Protein AF-A0A9W5J4M2-F1 (afdb_monomer_lite)

Secondary structure (DSSP, 8-state):
-PPP-PPP-----SS-TT-TTSTGGGS-PPPHHHHHHHH-TT---SSEETTTTEEPPGGGSTTSTTTT-S-SPPB--HHHHHHHHHHHHHHHHHHHHTGGGS--

Sequence (104 aa):
MSALQFPCKIFETQKKMNDKNAKDMKSGDLSEIELRAKFHLVDVSTRVDPYTMTKISPFSQPQSMFHGSRGEGEKLTRWECAEILFDELRHLSILFALHARTTC

Radius of gyration: 23.66 Å; chains: 1; bounding box: 42×36×86 Å

Structure (mmCIF, N/CA/C/O backbone):
data_AF-A0A9W5J4M2-F1
#
_entry.id   AF-A0A9W5J4M2-F1
#
loop_
_atom_site.group_PDB
_atom_site.id
_atom_site.type_symbol
_atom_site.label_atom_id
_atom_site.label_alt_id
_atom_site.label_comp_id
_atom_site.label_asym_id
_atom_site.label_entity_id
_atom_site.label_seq_id
_atom_site.pdbx_PDB_ins_code
_atom_site.Cartn_x
_atom_site.Cartn_y
_atom_site.Cartn_z
_atom_site.occupancy
_atom_site.B_iso_or_equiv
_atom_site.auth_seq_id
_atom_site.auth_comp_id
_atom_site.auth_asym_id
_atom_site.auth_atom_id
_atom_site.pdbx_PDB_model_num
ATOM 1 N N . MET A 1 1 ? -13.119 22.587 56.488 1.00 46.59 1 MET A N 1
ATOM 2 C CA . MET A 1 1 ? -12.053 21.922 55.709 1.00 46.59 1 MET A CA 1
ATOM 3 C C . MET A 1 1 ? -12.542 21.795 54.278 1.00 46.59 1 MET A C 1
ATOM 5 O O . MET A 1 1 ? -13.576 21.176 54.076 1.00 46.59 1 MET A O 1
ATOM 9 N N . SER A 1 2 ? -11.886 22.458 53.324 1.00 71.50 2 SER A N 1
ATOM 10 C CA . SER A 1 2 ? -12.242 22.362 51.902 1.00 71.50 2 SER A CA 1
ATOM 11 C C . SER A 1 2 ? -11.696 21.047 51.343 1.00 71.50 2 SER A C 1
ATOM 13 O O . SER A 1 2 ? -10.505 20.776 51.499 1.00 71.50 2 SER A O 1
ATOM 15 N N . ALA A 1 3 ? -12.558 20.209 50.765 1.00 76.00 3 ALA A N 1
ATOM 16 C CA . ALA A 1 3 ? -12.144 18.964 50.129 1.00 76.00 3 ALA A CA 1
ATOM 17 C C . ALA A 1 3 ? -11.467 19.273 48.786 1.00 76.00 3 ALA A C 1
ATOM 19 O O . ALA A 1 3 ? -11.986 20.055 47.991 1.00 76.00 3 ALA A O 1
ATOM 20 N N . LEU A 1 4 ? -10.309 18.661 48.533 1.00 75.56 4 LEU A N 1
ATOM 21 C CA . LEU A 1 4 ? -9.607 18.791 47.257 1.00 75.56 4 LEU A CA 1
ATOM 22 C C . LEU A 1 4 ? -10.475 18.200 46.141 1.00 75.56 4 LEU A C 1
ATOM 24 O O . LEU A 1 4 ? -10.823 17.019 46.169 1.00 75.56 4 LEU A O 1
ATOM 28 N N . GLN A 1 5 ? -10.843 19.034 45.171 1.00 78.38 5 GLN A N 1
ATOM 29 C CA . GLN A 1 5 ? -11.672 18.632 44.044 1.00 78.38 5 GLN A CA 1
ATOM 30 C C . GLN A 1 5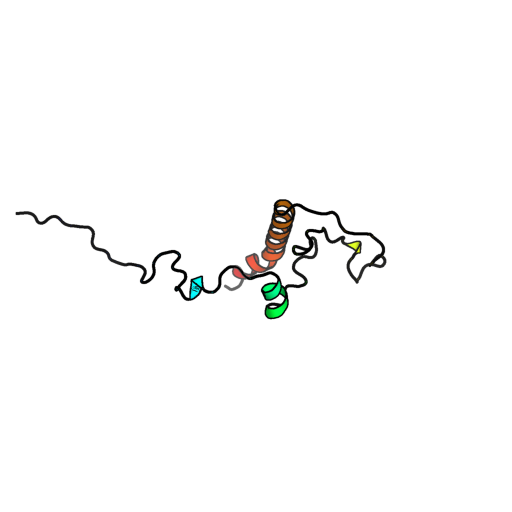 ? -10.765 18.075 42.945 1.00 78.38 5 GLN A C 1
ATOM 32 O O . GLN A 1 5 ? -10.067 18.816 42.254 1.00 78.38 5 GLN A O 1
ATOM 37 N N . PHE A 1 6 ? -10.735 16.751 42.824 1.00 79.88 6 PHE A N 1
ATOM 38 C CA . PHE A 1 6 ? -9.973 16.081 41.776 1.00 79.88 6 PHE A CA 1
ATOM 39 C C . PHE A 1 6 ? -10.751 16.082 40.451 1.00 79.88 6 PHE A C 1
ATOM 41 O O . PHE A 1 6 ? -11.987 16.063 40.468 1.00 79.88 6 PHE A O 1
ATOM 48 N N . PRO A 1 7 ? -10.056 16.074 39.299 1.00 84.81 7 PRO A N 1
ATOM 49 C CA . PRO A 1 7 ? -10.696 15.912 37.999 1.00 84.81 7 PRO A CA 1
ATOM 50 C C . PRO A 1 7 ? -11.552 14.641 37.977 1.00 84.81 7 PRO A C 1
ATOM 52 O O . PRO A 1 7 ? -11.054 13.553 38.275 1.00 84.81 7 PRO A O 1
ATOM 55 N N . CYS A 1 8 ? -12.836 14.763 37.629 1.00 82.62 8 CYS A N 1
ATOM 56 C CA . CYS A 1 8 ? -13.699 13.598 37.460 1.00 82.62 8 CYS A CA 1
ATOM 57 C C . CYS A 1 8 ? -13.522 13.035 36.043 1.00 82.62 8 CYS A C 1
ATOM 59 O O . CYS A 1 8 ? -13.481 13.771 35.053 1.00 82.62 8 CYS A O 1
ATOM 61 N N . LYS A 1 9 ? -13.373 11.715 35.938 1.00 84.38 9 LYS A N 1
ATOM 62 C CA . LYS A 1 9 ? -13.243 11.031 34.653 1.00 84.38 9 LYS A CA 1
ATOM 63 C C . LYS A 1 9 ? -14.641 10.823 34.076 1.00 84.38 9 LYS A C 1
ATOM 65 O O . LYS A 1 9 ? -15.369 9.952 34.535 1.00 84.38 9 LYS A O 1
ATOM 70 N N . ILE A 1 10 ? -15.019 11.652 33.105 1.00 89.06 10 ILE A N 1
ATOM 71 C CA . ILE A 1 10 ? -16.361 11.620 32.494 1.00 89.06 10 ILE A CA 1
ATOM 72 C C . ILE A 1 10 ? -16.489 10.446 31.515 1.00 89.06 10 ILE A C 1
ATOM 74 O O . ILE A 1 10 ? -17.533 9.806 31.432 1.00 89.06 10 ILE A O 1
ATOM 78 N N . PHE A 1 11 ? -15.416 10.148 30.784 1.00 82.06 11 PHE A N 1
ATOM 79 C CA . PHE A 1 11 ? -15.367 9.061 29.818 1.00 82.06 11 PHE A CA 1
ATOM 80 C C . PHE A 1 11 ? -13.961 8.461 29.771 1.00 82.06 11 PHE A C 1
ATOM 82 O O . PHE A 1 11 ? -12.959 9.175 29.844 1.00 82.06 11 PHE A O 1
ATOM 89 N N . GLU A 1 12 ? -13.894 7.143 29.631 1.00 82.56 12 GLU A N 1
ATOM 90 C CA . GLU A 1 12 ? -12.672 6.396 29.363 1.00 82.56 12 GLU A CA 1
ATOM 91 C C . GLU A 1 12 ? -12.970 5.345 28.298 1.00 82.56 12 GLU A C 1
ATOM 93 O O . GLU A 1 12 ? -14.014 4.690 28.322 1.00 82.56 12 GLU A O 1
ATOM 98 N N . THR A 1 13 ? -12.048 5.175 27.354 1.00 81.44 13 THR A N 1
ATOM 99 C CA . THR A 1 13 ? -12.156 4.109 26.364 1.00 81.44 13 THR A CA 1
ATOM 100 C C . THR A 1 13 ? -12.047 2.755 27.062 1.00 81.44 13 THR A C 1
ATOM 102 O O . THR A 1 13 ? -11.108 2.507 27.812 1.00 81.44 13 THR A O 1
ATOM 105 N N . GLN A 1 14 ? -12.987 1.843 26.790 1.00 83.19 14 GLN A N 1
ATOM 106 C CA . GLN A 1 14 ? -12.997 0.509 27.415 1.00 83.19 14 GLN A CA 1
ATOM 107 C C . GLN A 1 14 ? -11.723 -0.297 27.121 1.00 83.19 14 GLN A C 1
ATOM 109 O O . GLN A 1 14 ? -11.330 -1.159 27.902 1.00 83.19 14 GLN A O 1
ATOM 114 N N . LYS A 1 15 ? -11.085 -0.025 25.979 1.00 82.94 15 LYS A N 1
ATOM 115 C CA . LYS A 1 15 ? -9.811 -0.617 25.578 1.00 82.94 15 LYS A CA 1
ATOM 116 C C . LYS A 1 15 ? -8.738 0.457 25.530 1.00 82.94 15 LYS A C 1
ATOM 118 O O . LYS A 1 15 ? -9.020 1.619 25.226 1.00 82.94 15 LYS A O 1
ATOM 123 N N . LYS A 1 16 ? -7.501 0.060 25.827 1.00 84.00 16 LYS A N 1
ATOM 124 C CA . LYS A 1 16 ? -6.344 0.940 25.658 1.00 84.00 16 LYS A CA 1
ATOM 125 C C . LYS A 1 16 ? -6.161 1.260 24.177 1.00 84.00 16 LYS A C 1
ATOM 127 O O . LYS A 1 16 ? -6.400 0.411 23.318 1.00 84.00 16 LYS A O 1
ATOM 132 N N . MET A 1 17 ? -5.692 2.471 23.893 1.00 78.38 17 MET A N 1
ATOM 133 C CA . MET A 1 17 ? -5.206 2.829 22.563 1.00 78.38 17 MET A CA 1
ATOM 134 C C . MET A 1 17 ? -4.154 1.792 22.127 1.00 78.38 17 MET A C 1
ATOM 136 O O . MET A 1 17 ? -3.239 1.495 22.895 1.00 78.38 17 MET A O 1
ATOM 140 N N . ASN A 1 18 ? -4.313 1.220 20.929 1.00 76.56 18 ASN A N 1
ATOM 141 C CA . ASN A 1 18 ? -3.482 0.139 20.370 1.00 76.56 18 ASN A CA 1
ATOM 142 C C . ASN A 1 18 ? -3.583 -1.235 21.068 1.00 76.56 18 ASN A C 1
ATOM 144 O O . ASN A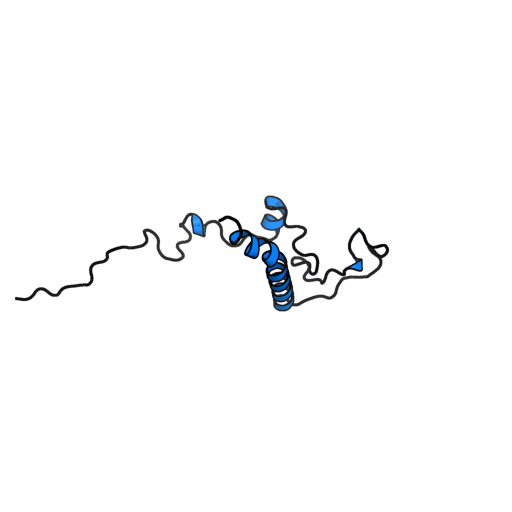 1 18 ? -2.683 -2.067 20.925 1.00 76.56 18 ASN A O 1
ATOM 148 N N . ASP A 1 19 ? -4.655 -1.518 21.813 1.00 82.38 19 ASP A N 1
ATOM 149 C CA . ASP A 1 19 ? -4.913 -2.877 22.299 1.00 82.38 19 ASP A CA 1
ATOM 150 C C . ASP A 1 19 ? -5.113 -3.844 21.117 1.00 82.38 19 ASP A C 1
ATOM 152 O O . ASP A 1 19 ? -6.125 -3.793 20.421 1.00 82.38 19 ASP A O 1
ATOM 156 N N . LYS A 1 20 ? -4.166 -4.770 20.915 1.00 75.94 20 LYS A N 1
ATOM 157 C CA . LYS A 1 20 ? -4.212 -5.796 19.854 1.00 75.94 20 LYS A CA 1
ATOM 158 C C . LYS A 1 20 ? -5.418 -6.739 19.972 1.00 75.94 20 LYS A C 1
ATOM 160 O O . LYS A 1 20 ? -5.780 -7.407 19.008 1.00 75.94 20 LYS A O 1
ATOM 165 N N . ASN A 1 21 ? -6.054 -6.801 21.144 1.00 80.75 21 ASN A N 1
ATOM 166 C CA . ASN A 1 21 ? -7.274 -7.575 21.369 1.00 80.75 21 ASN A CA 1
ATOM 167 C C . ASN A 1 21 ? -8.555 -6.785 21.043 1.00 80.75 21 ASN A C 1
ATOM 169 O O . ASN A 1 21 ? -9.667 -7.332 21.126 1.00 80.75 21 ASN A O 1
ATOM 173 N N . ALA A 1 22 ? -8.450 -5.501 20.692 1.00 83.00 22 ALA A N 1
ATOM 174 C CA . ALA A 1 22 ? -9.557 -4.726 20.149 1.00 83.00 22 ALA A CA 1
ATOM 175 C C . ALA A 1 22 ? -9.981 -5.285 18.781 1.00 83.00 22 ALA A C 1
ATOM 177 O O . ALA A 1 22 ? -9.148 -5.745 18.010 1.00 83.00 22 ALA A O 1
ATOM 178 N N . LYS A 1 23 ? -11.295 -5.371 18.521 1.00 79.69 23 LYS A N 1
ATOM 179 C CA . LYS A 1 23 ? -11.816 -6.084 17.333 1.00 79.69 23 LYS A CA 1
ATOM 180 C C . LYS A 1 23 ? -11.374 -5.397 16.036 1.00 79.69 23 LYS A C 1
ATOM 182 O O . LYS A 1 23 ? -11.032 -6.066 15.073 1.00 79.69 23 LYS A O 1
ATOM 187 N N . ASP A 1 24 ? -11.359 -4.078 16.067 1.00 76.94 24 ASP A N 1
ATOM 188 C CA . ASP A 1 24 ? -10.853 -3.150 15.064 1.00 76.94 24 ASP A CA 1
ATOM 189 C C . ASP A 1 24 ? -9.329 -3.242 14.871 1.00 76.94 24 ASP A C 1
ATOM 191 O O . ASP A 1 24 ? -8.867 -3.164 13.741 1.00 76.94 24 ASP A O 1
ATOM 195 N N . MET A 1 25 ? -8.553 -3.551 15.917 1.00 78.44 25 MET A N 1
ATOM 196 C CA . MET A 1 25 ? -7.096 -3.773 15.809 1.00 78.44 25 MET A CA 1
ATOM 197 C C . MET A 1 25 ? -6.705 -5.180 15.331 1.00 78.44 25 MET A C 1
ATOM 199 O O . MET A 1 25 ? -5.530 -5.430 15.071 1.00 78.44 25 MET A O 1
ATOM 203 N N . LYS A 1 26 ? -7.663 -6.112 15.209 1.00 72.88 26 LYS A N 1
ATOM 204 C CA . LYS A 1 26 ? -7.417 -7.464 14.666 1.00 72.88 26 LYS A CA 1
ATOM 205 C C . LYS A 1 26 ? -7.348 -7.499 13.142 1.00 72.88 26 LYS A C 1
ATOM 207 O O . LYS A 1 26 ? -6.853 -8.476 12.590 1.00 72.88 26 LYS A O 1
ATOM 212 N N . SER A 1 27 ? -7.835 -6.456 12.478 1.00 67.62 27 SER A N 1
ATOM 213 C CA . SER A 1 27 ? -7.698 -6.278 11.032 1.00 67.62 27 SER A CA 1
ATOM 214 C C . SER A 1 27 ? -6.470 -5.401 10.782 1.00 67.62 27 SER A C 1
ATOM 216 O O . SER A 1 27 ? -6.596 -4.225 10.465 1.00 67.62 27 SER A O 1
ATOM 218 N N . GLY A 1 28 ? -5.290 -5.950 11.087 1.00 69.88 28 GLY A N 1
ATOM 219 C CA . GLY A 1 28 ? -4.003 -5.264 10.945 1.00 69.88 28 GLY A CA 1
ATOM 220 C C . GLY A 1 28 ? -3.452 -5.315 9.518 1.00 69.88 28 GLY A C 1
ATOM 221 O O . GLY A 1 28 ? -4.198 -5.529 8.563 1.00 69.88 28 GLY A O 1
ATOM 222 N N . ASP A 1 29 ? -2.133 -5.145 9.396 1.00 78.4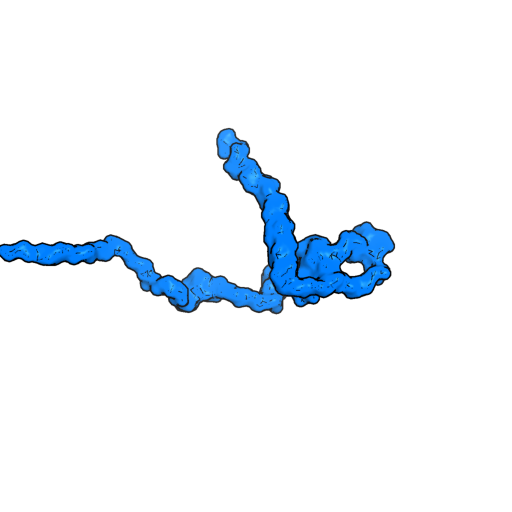4 29 ASP A N 1
ATOM 223 C CA . ASP A 1 29 ? -1.415 -5.231 8.122 1.00 78.44 29 ASP A CA 1
ATOM 224 C C . ASP A 1 29 ? -1.710 -6.560 7.416 1.00 78.44 29 ASP A C 1
ATOM 226 O O . ASP A 1 29 ? -1.488 -7.643 7.964 1.00 78.44 29 ASP A O 1
ATOM 230 N N . LEU A 1 30 ? -2.213 -6.468 6.187 1.00 86.38 30 LEU A N 1
ATOM 231 C CA . LEU A 1 30 ? -2.467 -7.621 5.335 1.00 86.38 30 LEU A CA 1
ATOM 232 C C . LEU A 1 30 ? -1.200 -7.972 4.562 1.00 86.38 30 LEU A C 1
ATOM 234 O O . LEU A 1 30 ? -0.516 -7.098 4.025 1.00 86.38 30 LEU A O 1
ATOM 238 N N . SER A 1 31 ? -0.904 -9.266 4.471 1.00 88.62 31 SER A N 1
ATOM 239 C CA . SER A 1 31 ? 0.184 -9.733 3.613 1.00 88.62 31 SER A CA 1
ATOM 240 C C . SER A 1 31 ? -0.167 -9.558 2.130 1.00 88.62 31 SER A C 1
ATOM 242 O O . SER A 1 31 ? -1.340 -9.590 1.752 1.00 88.62 31 SER A O 1
ATOM 244 N N . GLU A 1 32 ? 0.846 -9.442 1.264 1.00 89.19 32 GLU A N 1
ATOM 245 C CA . GLU A 1 32 ? 0.651 -9.429 -0.197 1.00 89.19 32 GLU A CA 1
ATOM 246 C C . GLU A 1 32 ? -0.233 -10.598 -0.660 1.00 89.19 32 GLU A C 1
ATOM 248 O O . GLU A 1 32 ? -1.145 -10.416 -1.468 1.00 89.19 32 GLU A O 1
ATOM 253 N N . ILE A 1 33 ? 0.022 -11.795 -0.126 1.00 91.50 33 ILE A N 1
ATOM 254 C CA . ILE A 1 33 ? -0.704 -13.012 -0.495 1.00 91.50 33 ILE A CA 1
ATOM 255 C C . ILE A 1 33 ? -2.190 -12.853 -0.175 1.00 91.50 33 ILE A C 1
ATOM 257 O O . ILE A 1 33 ? -3.035 -13.221 -0.984 1.00 91.50 33 ILE A O 1
ATOM 261 N N . GLU A 1 34 ? -2.527 -12.276 0.976 1.00 91.62 34 GLU A N 1
ATOM 262 C CA . GLU A 1 34 ? -3.918 -12.044 1.356 1.00 91.62 34 GLU A CA 1
ATOM 263 C C . GLU A 1 34 ? -4.583 -10.964 0.509 1.00 91.62 34 GLU A C 1
ATOM 265 O O . GLU A 1 34 ? -5.722 -11.160 0.083 1.00 91.62 34 GLU A O 1
ATOM 270 N N . LEU A 1 35 ? -3.876 -9.870 0.214 1.00 91.31 35 LEU A N 1
ATOM 271 C CA . LEU A 1 35 ? -4.371 -8.813 -0.674 1.00 91.31 35 LEU A CA 1
ATOM 272 C C . LEU A 1 35 ? -4.725 -9.378 -2.057 1.00 91.31 35 LEU A C 1
ATOM 274 O O . LEU A 1 35 ? -5.802 -9.104 -2.589 1.00 91.31 35 LEU A O 1
ATOM 278 N N . ARG A 1 36 ? -3.870 -10.242 -2.608 1.00 92.44 36 ARG A N 1
ATOM 279 C CA . ARG A 1 36 ? -4.081 -10.845 -3.930 1.00 92.44 36 ARG A CA 1
ATOM 280 C C . ARG A 1 36 ? -5.119 -11.965 -3.910 1.00 92.44 36 ARG A C 1
ATOM 282 O O . ARG A 1 36 ? -5.988 -12.006 -4.775 1.00 92.44 36 ARG A O 1
ATOM 289 N N . ALA A 1 37 ? -5.047 -12.875 -2.941 1.00 93.56 37 ALA A N 1
ATOM 290 C CA . ALA A 1 37 ? -5.890 -14.068 -2.921 1.00 93.56 37 ALA A CA 1
ATOM 291 C C . ALA A 1 37 ? -7.311 -13.796 -2.414 1.00 93.56 37 ALA A C 1
ATOM 293 O O . ALA A 1 37 ? -8.260 -14.347 -2.963 1.00 93.56 37 ALA A O 1
ATOM 294 N N . LYS A 1 38 ? -7.465 -12.974 -1.366 1.00 93.00 38 LYS A N 1
ATOM 295 C CA . LYS A 1 38 ? -8.770 -12.723 -0.727 1.00 93.00 38 LYS A CA 1
ATOM 296 C C . LYS A 1 38 ? -9.478 -11.501 -1.302 1.00 93.00 38 LYS A C 1
ATOM 298 O O . LYS A 1 38 ? -10.698 -11.517 -1.416 1.00 93.00 38 LYS A O 1
ATOM 303 N N . PHE A 1 39 ? -8.727 -10.450 -1.633 1.00 90.31 39 PHE A N 1
ATOM 304 C CA . PHE A 1 39 ? -9.290 -9.180 -2.109 1.00 90.31 39 PHE A CA 1
ATOM 305 C C . PHE A 1 39 ? -9.113 -8.962 -3.613 1.00 90.31 39 PHE A C 1
ATOM 307 O O . PHE A 1 39 ? -9.579 -7.953 -4.132 1.00 90.31 39 PHE A O 1
ATOM 314 N N . HIS A 1 40 ? -8.463 -9.899 -4.314 1.00 91.56 40 HIS A N 1
ATOM 315 C CA . HIS A 1 40 ? -8.218 -9.826 -5.757 1.00 91.56 40 HIS A CA 1
ATOM 316 C C . HIS A 1 40 ? -7.533 -8.525 -6.199 1.00 91.56 40 HIS A C 1
ATOM 318 O O . HIS A 1 40 ? -7.706 -8.077 -7.331 1.00 91.56 40 HIS A O 1
ATOM 324 N N . LEU A 1 41 ? -6.709 -7.945 -5.320 1.00 90.69 41 LEU A N 1
ATOM 325 C CA . LEU A 1 41 ? -5.913 -6.752 -5.602 1.00 90.69 41 LEU A CA 1
ATOM 326 C C . LEU A 1 41 ? -4.690 -7.140 -6.435 1.00 90.69 41 LEU A C 1
ATOM 328 O O . LEU A 1 41 ? -3.568 -7.153 -5.951 1.00 90.69 41 LEU A O 1
ATOM 332 N N . VAL A 1 42 ? -4.923 -7.556 -7.676 1.00 88.38 42 VAL A N 1
ATOM 333 C CA . VAL A 1 42 ? -3.861 -7.945 -8.617 1.00 88.38 42 VAL A CA 1
ATOM 334 C C . VAL A 1 42 ? -3.508 -6.786 -9.550 1.00 88.38 42 VAL A C 1
ATOM 336 O O . VAL A 1 42 ? -2.352 -6.654 -9.933 1.00 88.38 42 VAL A O 1
ATOM 339 N N . ASP A 1 43 ? -4.482 -5.931 -9.864 1.00 86.75 43 ASP A N 1
ATOM 340 C CA . ASP A 1 43 ? -4.325 -4.740 -10.702 1.00 86.75 43 ASP A CA 1
ATOM 341 C C . ASP A 1 43 ? -4.673 -3.493 -9.877 1.00 86.75 43 ASP A C 1
ATOM 343 O O . ASP A 1 43 ? -5.841 -3.149 -9.697 1.00 86.75 43 ASP A O 1
ATOM 347 N N . VAL A 1 44 ? -3.652 -2.891 -9.258 1.00 89.25 44 VAL A N 1
ATOM 348 C CA . VAL A 1 44 ? -3.820 -1.789 -8.291 1.00 89.25 44 VAL A CA 1
ATOM 349 C C . VAL A 1 44 ?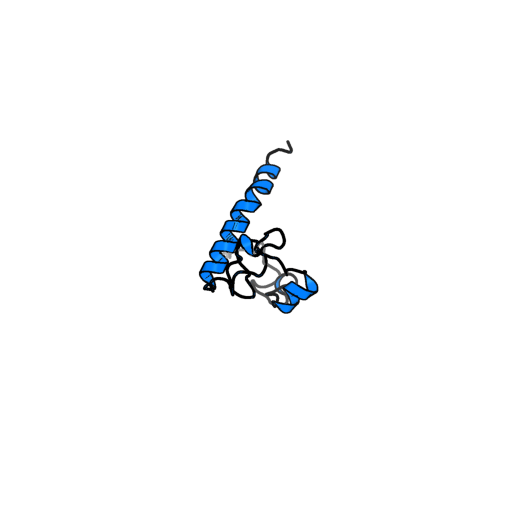 -3.708 -0.417 -8.956 1.00 89.25 44 VAL A C 1
ATOM 351 O O . VAL A 1 44 ? -4.376 0.526 -8.539 1.00 89.25 44 VAL A O 1
ATOM 354 N N . SER A 1 45 ? -2.846 -0.286 -9.961 1.00 89.75 45 SER A N 1
ATOM 355 C CA . SER A 1 45 ? -2.522 0.984 -10.609 1.00 89.75 45 SER A CA 1
ATOM 356 C C . SER A 1 45 ? -2.209 0.755 -12.076 1.00 89.75 45 SER A C 1
ATOM 358 O O . SER A 1 45 ? -1.620 -0.251 -12.458 1.00 89.75 45 SER A O 1
ATOM 360 N N . THR A 1 46 ? -2.553 1.743 -12.897 1.00 86.81 46 THR A N 1
ATOM 361 C CA . THR A 1 46 ? -2.262 1.720 -14.336 1.00 86.81 46 THR A CA 1
ATOM 362 C C . THR A 1 46 ? -0.847 2.199 -14.670 1.00 86.81 46 THR A C 1
ATOM 364 O O . THR A 1 46 ? -0.401 2.066 -15.812 1.00 86.81 46 THR A O 1
ATOM 367 N N . ARG A 1 47 ? -0.143 2.783 -13.690 1.00 88.62 47 ARG A N 1
ATOM 368 C CA . ARG A 1 47 ? 1.149 3.470 -13.859 1.00 88.62 47 ARG A CA 1
ATOM 369 C C . ARG A 1 47 ? 2.311 2.711 -13.227 1.00 88.62 47 ARG A C 1
ATOM 371 O O . ARG A 1 47 ? 3.440 2.828 -13.706 1.00 88.62 47 ARG A O 1
ATOM 378 N N . VAL A 1 48 ? 2.070 1.968 -12.151 1.00 91.56 48 VAL A N 1
ATOM 379 C CA . VAL A 1 48 ? 3.108 1.253 -11.399 1.00 91.56 48 VAL A CA 1
ATOM 380 C C . VAL A 1 48 ? 2.561 -0.041 -10.809 1.00 91.56 48 VAL A C 1
ATOM 382 O O . VAL A 1 48 ? 1.432 -0.076 -10.335 1.00 91.56 48 VAL A O 1
ATOM 385 N N . ASP A 1 49 ? 3.368 -1.097 -10.803 1.00 90.50 49 ASP A N 1
ATOM 386 C CA . ASP A 1 49 ? 3.056 -2.326 -10.078 1.00 90.50 49 ASP A CA 1
ATOM 387 C C . ASP A 1 49 ? 3.718 -2.294 -8.683 1.00 90.50 49 ASP A C 1
ATOM 389 O O . ASP A 1 49 ? 4.953 -2.305 -8.593 1.00 90.50 49 ASP A O 1
ATOM 393 N N . PRO A 1 50 ? 2.933 -2.259 -7.585 1.00 91.12 50 PRO A N 1
ATOM 394 C CA . PRO A 1 50 ? 3.459 -2.207 -6.222 1.00 91.12 50 PRO A CA 1
ATOM 395 C C . PRO A 1 50 ? 4.116 -3.512 -5.756 1.00 91.12 50 PRO A C 1
ATOM 397 O O . PRO A 1 50 ? 4.881 -3.484 -4.793 1.00 91.12 50 PRO A O 1
ATOM 400 N N . TYR A 1 51 ? 3.827 -4.648 -6.399 1.00 90.69 51 TYR A N 1
ATOM 401 C CA . TYR A 1 51 ? 4.384 -5.948 -6.016 1.00 90.69 51 TYR A CA 1
ATOM 402 C C . TYR A 1 51 ? 5.762 -6.170 -6.632 1.00 90.69 51 TYR A C 1
ATOM 404 O O . TYR A 1 51 ? 6.677 -6.661 -5.972 1.00 90.69 51 TYR A O 1
ATOM 412 N N . THR A 1 52 ? 5.934 -5.772 -7.894 1.00 89.75 52 THR A N 1
ATOM 413 C CA . THR A 1 52 ? 7.217 -5.898 -8.603 1.00 89.75 52 THR A CA 1
ATOM 414 C C . THR A 1 52 ? 8.079 -4.643 -8.524 1.00 89.75 52 THR A C 1
ATOM 416 O O . THR A 1 52 ? 9.259 -4.700 -8.872 1.00 89.75 52 THR A O 1
ATOM 419 N N . MET A 1 53 ? 7.526 -3.526 -8.034 1.00 90.62 53 MET A N 1
ATOM 420 C CA . MET A 1 53 ? 8.198 -2.226 -7.954 1.00 90.62 53 MET A CA 1
ATOM 421 C C . MET A 1 53 ? 8.650 -1.714 -9.328 1.00 90.62 53 MET A C 1
ATOM 423 O O . MET A 1 53 ? 9.720 -1.116 -9.458 1.00 90.62 53 MET A O 1
ATOM 427 N N . THR A 1 54 ? 7.848 -1.958 -10.366 1.00 90.19 54 THR A N 1
ATOM 428 C CA . THR A 1 54 ? 8.164 -1.563 -11.746 1.00 90.19 54 THR A CA 1
ATOM 429 C C . THR A 1 54 ? 7.145 -0.573 -12.296 1.00 90.19 54 THR A C 1
ATOM 431 O O . THR A 1 54 ? 5.947 -0.672 -12.025 1.00 90.19 54 THR A O 1
ATOM 434 N N . LYS A 1 55 ? 7.603 0.402 -13.090 1.00 88.56 55 LYS A N 1
ATOM 435 C CA . LYS A 1 55 ? 6.687 1.261 -13.852 1.00 88.56 55 LYS A CA 1
ATOM 436 C C . LYS A 1 55 ? 5.993 0.454 -14.940 1.00 88.56 55 LYS A C 1
ATOM 438 O O . LYS A 1 55 ? 6.643 -0.209 -15.750 1.00 88.56 55 LYS A O 1
ATOM 443 N N . ILE A 1 56 ? 4.679 0.606 -15.010 1.00 83.44 56 ILE A N 1
ATOM 444 C CA . ILE A 1 56 ? 3.868 0.065 -16.089 1.00 83.44 56 ILE A CA 1
ATOM 445 C C . ILE A 1 56 ? 3.956 1.050 -17.249 1.00 83.44 56 ILE A C 1
ATOM 447 O O . ILE A 1 56 ? 3.650 2.238 -17.124 1.00 83.44 56 ILE A O 1
ATOM 451 N N . SER A 1 57 ? 4.418 0.564 -18.398 1.00 75.75 57 SER A N 1
ATOM 452 C CA . SER A 1 57 ? 4.432 1.380 -19.602 1.00 75.75 57 SER A CA 1
ATOM 453 C C . SER A 1 57 ? 3.001 1.509 -20.133 1.00 75.75 57 SER A C 1
ATOM 455 O O . SER A 1 57 ? 2.298 0.505 -20.235 1.00 75.75 57 SER A O 1
ATOM 457 N N . PRO A 1 58 ? 2.563 2.688 -20.601 1.00 65.75 58 PRO A N 1
ATOM 458 C CA . PRO A 1 58 ? 1.286 2.807 -21.313 1.00 65.75 58 PRO A CA 1
ATOM 459 C C . PRO A 1 58 ? 1.196 1.839 -22.507 1.00 65.75 58 PRO A C 1
ATOM 461 O O . PRO A 1 58 ? 0.123 1.382 -22.884 1.00 65.75 58 PRO A O 1
ATOM 464 N N . PHE A 1 59 ? 2.349 1.470 -23.074 1.00 63.53 59 PHE A N 1
ATOM 465 C CA . PHE A 1 59 ? 2.457 0.556 -24.207 1.00 63.53 59 PHE A CA 1
ATOM 466 C C . PHE A 1 59 ? 2.466 -0.927 -23.824 1.00 63.53 59 PHE A C 1
ATOM 468 O O . PHE A 1 59 ? 2.365 -1.762 -24.723 1.00 63.53 59 PHE A O 1
ATOM 475 N N . SER A 1 60 ? 2.583 -1.264 -22.535 1.00 61.91 60 SER A N 1
ATOM 476 C CA . SER A 1 60 ? 2.453 -2.640 -22.042 1.00 61.91 60 SER A CA 1
ATOM 477 C C . SER A 1 60 ? 1.007 -3.015 -21.719 1.00 61.91 60 SER A C 1
ATOM 479 O O . SER A 1 60 ? 0.755 -4.156 -21.348 1.00 61.91 60 SER A O 1
ATOM 481 N N . GLN A 1 61 ? 0.043 -2.108 -21.890 1.00 64.75 61 GLN A N 1
ATOM 482 C CA . GLN A 1 61 ? -1.375 -2.435 -21.748 1.00 64.75 61 GLN A CA 1
ATOM 483 C C . GLN A 1 61 ? -1.820 -3.426 -22.838 1.00 64.75 61 GLN A C 1
ATOM 485 O O . GLN A 1 61 ? -1.354 -3.324 -23.973 1.00 64.75 61 GLN A O 1
ATOM 490 N N . PRO A 1 62 ? -2.737 -4.364 -22.544 1.00 62.19 62 PRO A N 1
ATOM 491 C CA . PRO A 1 62 ? -3.192 -5.367 -23.514 1.00 62.19 62 PRO A CA 1
ATOM 492 C C . PRO A 1 62 ? -3.897 -4.759 -24.737 1.00 62.19 62 PRO A C 1
ATOM 494 O O . PRO A 1 62 ? -3.996 -5.404 -25.774 1.00 62.19 62 PRO A O 1
ATOM 497 N N . GLN A 1 63 ? -4.356 -3.507 -24.642 1.00 66.00 63 GLN A N 1
ATOM 498 C CA . GLN A 1 63 ? -4.948 -2.761 -25.758 1.00 66.00 63 GLN A CA 1
ATOM 499 C C . GLN A 1 63 ? -3.907 -2.119 -26.696 1.00 66.00 63 GLN A C 1
ATOM 501 O O . GLN A 1 63 ? -4.264 -1.579 -27.740 1.00 66.00 63 GLN A O 1
ATOM 506 N N . SER A 1 64 ? -2.621 -2.155 -26.339 1.00 65.69 64 SER A N 1
ATOM 507 C CA . SER A 1 64 ? -1.534 -1.596 -27.141 1.00 65.69 64 SER A CA 1
ATOM 508 C C . SER A 1 64 ? -1.052 -2.600 -28.186 1.00 65.69 64 SER A C 1
ATOM 510 O O . SER A 1 64 ? -0.731 -3.742 -27.867 1.00 65.69 64 SER A O 1
ATOM 512 N N . MET A 1 65 ? -0.865 -2.136 -29.425 1.00 64.81 65 MET A N 1
ATOM 513 C CA . MET A 1 65 ? -0.225 -2.907 -30.507 1.00 64.81 65 MET A CA 1
ATOM 514 C C . MET A 1 65 ? 1.222 -3.334 -30.185 1.00 64.81 65 MET A C 1
ATOM 516 O O . MET A 1 65 ? 1.788 -4.166 -30.886 1.00 64.81 65 MET A O 1
ATOM 520 N N . PHE A 1 66 ? 1.825 -2.767 -29.134 1.00 63.28 66 PHE A N 1
ATOM 521 C CA . PHE A 1 66 ? 3.184 -3.055 -28.667 1.00 63.28 66 PHE A CA 1
ATOM 522 C C . PHE A 1 66 ? 3.221 -3.923 -27.397 1.00 63.28 66 PHE A C 1
ATOM 524 O O . PHE A 1 66 ? 4.285 -4.057 -26.781 1.00 63.28 66 PHE A O 1
ATOM 531 N N . HIS A 1 67 ? 2.093 -4.515 -26.993 1.00 58.22 67 HIS A N 1
ATOM 532 C CA . HIS A 1 67 ? 2.022 -5.391 -25.826 1.00 58.22 67 HIS A CA 1
ATOM 533 C C . HIS A 1 67 ? 3.061 -6.528 -25.926 1.00 58.22 67 HIS A C 1
ATOM 535 O O . HIS A 1 67 ? 3.093 -7.273 -26.901 1.00 58.22 67 HIS A O 1
ATOM 541 N N . GLY A 1 68 ? 3.960 -6.619 -24.939 1.00 59.88 68 GLY A N 1
ATOM 542 C CA . GLY A 1 68 ? 5.023 -7.635 -24.878 1.00 59.88 68 GLY A CA 1
ATOM 543 C C . GLY A 1 68 ? 6.325 -7.317 -25.631 1.00 59.88 68 GLY A C 1
ATOM 544 O O . GLY A 1 68 ? 7.262 -8.104 -25.560 1.00 59.88 68 GLY A O 1
ATOM 545 N N . SER A 1 69 ? 6.428 -6.175 -26.323 1.00 58.34 69 SER A N 1
ATOM 546 C CA . SER A 1 69 ? 7.616 -5.833 -27.138 1.00 58.34 69 SER A CA 1
ATOM 547 C C . SER A 1 69 ? 8.667 -4.957 -26.436 1.00 58.34 69 SER A C 1
ATOM 549 O O . SER A 1 69 ? 9.735 -4.707 -26.993 1.00 58.34 69 SER A O 1
ATOM 551 N N . ARG A 1 70 ? 8.405 -4.505 -25.202 1.00 56.59 70 ARG A N 1
ATOM 552 C CA . ARG A 1 70 ? 9.368 -3.761 -24.371 1.00 56.59 70 ARG A CA 1
ATOM 553 C C . ARG A 1 70 ? 9.691 -4.557 -23.104 1.00 56.59 70 ARG A C 1
ATOM 555 O O . ARG A 1 70 ? 8.788 -5.136 -22.510 1.00 56.59 70 ARG A O 1
ATOM 562 N N . GLY A 1 71 ? 10.982 -4.607 -22.759 1.00 59.47 71 GLY A N 1
ATOM 563 C CA . GLY A 1 71 ? 11.524 -5.357 -21.619 1.00 59.47 71 GLY A CA 1
ATOM 564 C C . GLY A 1 71 ? 11.076 -4.826 -20.255 1.00 59.47 71 GLY A C 1
ATOM 565 O O . GLY A 1 71 ? 10.293 -3.879 -20.189 1.00 59.47 71 GLY A O 1
ATOM 566 N N . GLU A 1 72 ? 11.578 -5.460 -19.187 1.00 63.53 72 GLU A N 1
ATOM 567 C CA . GLU A 1 72 ? 11.251 -5.143 -17.787 1.00 63.53 72 GLU A CA 1
ATOM 568 C C . GLU A 1 72 ? 11.198 -3.625 -17.547 1.00 63.53 72 GLU A C 1
ATOM 570 O O . GLU A 1 72 ? 12.128 -2.894 -17.900 1.00 63.53 72 GLU A O 1
ATOM 575 N N . GLY A 1 73 ? 10.076 -3.154 -16.990 1.00 70.56 73 GLY A N 1
ATOM 576 C CA . G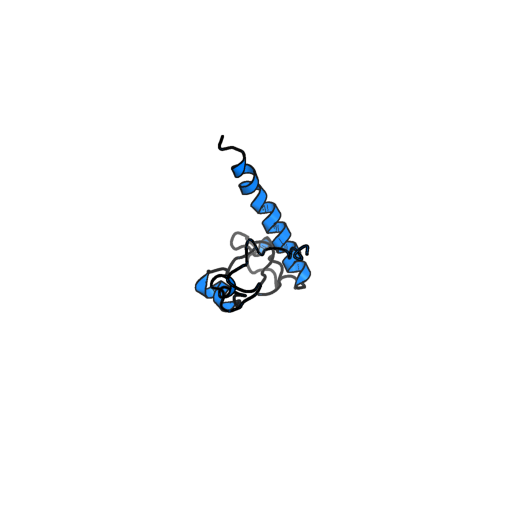LY A 1 73 ? 9.849 -1.740 -16.701 1.00 70.56 73 GLY A CA 1
ATOM 577 C C . GLY A 1 73 ? 10.905 -1.161 -15.757 1.00 70.56 73 GLY A C 1
ATOM 578 O O . GLY A 1 73 ? 11.592 -1.885 -15.035 1.00 70.56 73 GLY A O 1
ATOM 579 N N . GLU A 1 74 ? 11.034 0.166 -15.751 1.00 84.50 74 GLU A N 1
ATOM 580 C CA . GLU A 1 74 ? 11.959 0.869 -14.857 1.00 84.50 74 GLU A CA 1
ATOM 581 C C . GLU A 1 74 ? 11.673 0.489 -13.395 1.00 84.50 74 GLU A C 1
ATOM 583 O O . GLU A 1 74 ? 10.537 0.625 -12.927 1.00 84.50 74 GLU A O 1
ATOM 588 N N . LYS A 1 75 ? 12.698 -0.004 -12.688 1.00 90.00 75 LYS A N 1
ATOM 589 C CA . LYS A 1 75 ? 12.610 -0.340 -11.262 1.00 90.00 75 LYS A CA 1
ATOM 590 C C . LYS A 1 75 ? 12.549 0.935 -10.435 1.00 90.00 75 LYS A C 1
ATOM 592 O O . LYS A 1 75 ? 13.338 1.849 -10.655 1.00 90.00 75 LYS A O 1
ATOM 597 N N . LEU A 1 76 ? 11.652 0.958 -9.460 1.00 91.69 76 LEU A N 1
ATOM 598 C CA . LEU A 1 76 ? 11.434 2.093 -8.575 1.00 91.69 76 LEU A CA 1
ATOM 599 C C . LEU A 1 76 ? 11.806 1.780 -7.137 1.00 91.69 76 LEU A C 1
ATOM 601 O O . LEU A 1 76 ? 11.754 0.639 -6.673 1.00 91.69 76 LEU A O 1
ATOM 605 N N . THR A 1 77 ? 12.119 2.836 -6.399 1.00 94.69 77 THR A N 1
ATOM 606 C CA . THR A 1 77 ? 12.190 2.769 -4.945 1.00 94.69 77 THR A CA 1
ATOM 607 C C . THR A 1 77 ? 10.788 2.744 -4.332 1.00 94.69 77 THR A C 1
ATOM 609 O O . THR A 1 77 ? 9.799 3.183 -4.926 1.00 94.69 77 THR A O 1
ATOM 612 N N . ARG A 1 78 ? 10.691 2.249 -3.091 1.00 92.88 78 ARG A N 1
ATOM 613 C CA . ARG A 1 78 ? 9.427 2.188 -2.335 1.00 92.88 78 ARG A CA 1
ATOM 614 C C . ARG A 1 78 ? 8.732 3.546 -2.232 1.00 92.88 78 ARG A C 1
ATOM 616 O O . ARG A 1 78 ? 7.510 3.613 -2.329 1.00 92.88 78 ARG A O 1
ATOM 623 N N . TRP A 1 79 ? 9.511 4.604 -2.031 1.00 95.25 79 TRP A N 1
ATOM 624 C CA . TRP A 1 79 ? 8.997 5.960 -1.872 1.00 95.25 79 TRP A CA 1
ATOM 625 C C . TRP A 1 79 ? 8.418 6.505 -3.173 1.00 95.25 79 TRP A C 1
ATOM 627 O O . TRP A 1 79 ? 7.298 7.002 -3.162 1.00 95.25 79 TRP A O 1
ATOM 637 N N . GLU A 1 80 ? 9.118 6.319 -4.292 1.00 94.44 80 GLU A N 1
ATOM 638 C CA . GLU A 1 80 ? 8.634 6.746 -5.611 1.00 94.44 80 GLU A CA 1
ATOM 639 C C . GLU A 1 80 ? 7.350 6.010 -6.006 1.00 94.44 80 GLU A C 1
ATOM 641 O O . GLU A 1 80 ? 6.404 6.624 -6.493 1.00 94.44 80 GLU A O 1
ATOM 646 N N . CYS A 1 81 ? 7.271 4.699 -5.749 1.00 94.00 81 CYS A N 1
ATOM 647 C CA . CYS A 1 81 ? 6.041 3.944 -5.986 1.00 94.00 81 CYS A CA 1
ATOM 648 C C . CYS A 1 81 ? 4.878 4.481 -5.143 1.00 94.00 81 CYS A C 1
ATOM 650 O O . CYS A 1 81 ? 3.780 4.672 -5.662 1.00 94.00 81 CYS A O 1
ATOM 652 N N . ALA A 1 82 ? 5.106 4.741 -3.852 1.00 94.44 82 ALA A N 1
ATOM 653 C CA . ALA A 1 82 ? 4.072 5.263 -2.963 1.00 94.44 82 ALA A CA 1
ATOM 654 C C . ALA A 1 82 ? 3.598 6.662 -3.389 1.00 94.44 82 ALA A C 1
ATOM 656 O O . ALA A 1 82 ? 2.400 6.940 -3.354 1.00 94.44 82 ALA A O 1
ATOM 657 N N . GLU A 1 83 ? 4.520 7.520 -3.825 1.00 96.19 83 GLU A N 1
ATOM 658 C CA . GLU A 1 83 ? 4.206 8.854 -4.332 1.00 96.19 83 GLU A CA 1
ATOM 659 C C . GLU A 1 83 ? 3.319 8.784 -5.582 1.00 96.19 83 GLU A C 1
ATOM 661 O O . GLU A 1 83 ? 2.284 9.451 -5.637 1.00 96.19 83 GLU A O 1
ATOM 666 N N . ILE A 1 84 ? 3.663 7.916 -6.540 1.00 94.50 84 ILE A N 1
ATOM 667 C CA . ILE A 1 84 ? 2.873 7.702 -7.763 1.00 94.50 84 ILE A CA 1
ATOM 668 C C . ILE A 1 84 ? 1.469 7.182 -7.429 1.00 94.50 84 ILE A C 1
ATOM 670 O O . ILE A 1 84 ? 0.487 7.717 -7.945 1.00 94.50 84 ILE A O 1
ATOM 674 N N . LEU A 1 85 ? 1.362 6.176 -6.554 1.00 94.06 85 LEU A N 1
ATOM 675 C CA . LEU A 1 85 ? 0.074 5.604 -6.145 1.00 94.06 85 LEU A CA 1
ATOM 676 C C . LEU A 1 85 ? -0.819 6.643 -5.461 1.00 94.06 85 LEU A C 1
ATOM 678 O O . LEU A 1 85 ? -2.014 6.727 -5.743 1.00 94.06 85 LEU A O 1
ATOM 682 N N . PHE A 1 86 ? -0.247 7.452 -4.568 1.00 95.06 86 PHE A N 1
ATOM 683 C CA . PHE A 1 86 ? -1.000 8.483 -3.862 1.00 95.06 86 PHE A CA 1
ATOM 684 C C . PHE A 1 86 ? -1.451 9.611 -4.797 1.00 95.06 86 PHE A C 1
ATOM 686 O O . PHE A 1 86 ? -2.562 10.125 -4.659 1.00 95.06 86 PHE A O 1
ATOM 693 N N . ASP A 1 87 ? -0.612 9.996 -5.760 1.00 95.00 87 ASP A N 1
ATOM 694 C CA . ASP A 1 87 ? -0.961 10.982 -6.783 1.00 95.00 87 ASP A CA 1
ATOM 695 C C . ASP A 1 87 ? -2.096 10.496 -7.696 1.00 95.00 87 ASP A C 1
ATOM 697 O O . ASP A 1 87 ? -3.056 11.235 -7.924 1.00 95.00 87 ASP A O 1
ATOM 701 N N . GLU A 1 88 ? -2.049 9.235 -8.136 1.00 93.31 88 GLU A N 1
ATOM 702 C CA . GLU A 1 88 ? -3.117 8.610 -8.926 1.00 93.31 88 GLU A CA 1
ATOM 703 C C . GLU A 1 88 ? -4.428 8.523 -8.135 1.00 93.31 88 GLU A C 1
ATOM 705 O O . GLU A 1 88 ? -5.467 8.974 -8.622 1.00 93.31 88 GLU A O 1
ATOM 710 N N . LEU A 1 89 ? -4.383 8.047 -6.885 1.00 92.50 89 LEU A N 1
ATOM 711 C CA . LEU A 1 89 ? -5.546 8.019 -5.995 1.00 92.50 89 LEU A CA 1
ATOM 712 C C . LEU A 1 89 ? -6.163 9.412 -5.847 1.00 92.50 89 LEU A C 1
ATOM 714 O O . LEU A 1 89 ? -7.377 9.573 -5.986 1.00 92.50 89 LEU A O 1
ATOM 718 N N . ARG A 1 90 ? -5.335 10.426 -5.574 1.00 91.62 90 ARG A N 1
ATOM 719 C CA . ARG A 1 90 ? -5.774 11.817 -5.423 1.00 91.62 90 ARG A CA 1
ATOM 720 C C . ARG A 1 90 ? -6.451 12.323 -6.691 1.00 91.62 90 ARG A C 1
ATOM 722 O O . ARG A 1 90 ? -7.495 12.957 -6.582 1.00 91.62 90 ARG A O 1
ATOM 729 N N . HIS A 1 91 ? -5.897 12.033 -7.866 1.00 91.19 91 HIS A N 1
ATOM 730 C CA . HIS A 1 91 ? -6.475 12.445 -9.144 1.00 91.19 91 HIS A CA 1
ATOM 731 C C . HIS A 1 91 ? -7.829 11.767 -9.417 1.00 91.19 91 HIS A C 1
ATOM 733 O O . HIS A 1 91 ? -8.810 12.449 -9.714 1.00 91.19 91 HIS A O 1
ATOM 739 N N . LEU A 1 92 ? -7.915 10.444 -9.250 1.00 89.81 92 LEU A N 1
ATOM 740 C CA . LEU A 1 92 ? -9.136 9.669 -9.509 1.00 89.81 92 LEU A CA 1
ATOM 741 C C . LEU A 1 92 ? -10.256 9.971 -8.503 1.00 89.81 92 LEU A C 1
ATOM 743 O O . LEU A 1 92 ? -11.436 9.983 -8.857 1.00 89.81 92 LEU A O 1
ATOM 747 N N . SER A 1 93 ? -9.895 10.282 -7.256 1.00 90.00 93 SER A N 1
ATOM 748 C CA . SER A 1 93 ? -10.856 10.604 -6.195 1.00 90.00 93 SER A CA 1
ATOM 749 C C . SER A 1 93 ? -11.623 11.907 -6.441 1.00 90.00 93 SER A C 1
ATOM 751 O O . SER A 1 93 ? -12.700 12.092 -5.871 1.00 90.00 93 SER A O 1
ATOM 753 N N . ILE A 1 94 ? -11.120 12.807 -7.299 1.00 86.75 94 ILE A N 1
ATOM 754 C CA . ILE A 1 94 ? -11.771 14.095 -7.604 1.00 86.75 94 ILE A CA 1
ATOM 755 C C . ILE A 1 94 ? -13.205 13.888 -8.108 1.00 86.75 94 ILE A C 1
ATOM 757 O O . ILE A 1 94 ? -14.106 14.632 -7.714 1.00 86.75 94 ILE A O 1
ATOM 761 N N . LEU A 1 95 ? -13.433 12.853 -8.923 1.00 83.62 95 LEU A N 1
ATOM 762 C CA . LEU A 1 95 ? -14.753 12.541 -9.480 1.00 83.62 95 LEU A CA 1
ATOM 763 C C . LEU A 1 95 ? -15.792 12.243 -8.389 1.00 83.62 95 LEU A C 1
ATOM 765 O O . LEU A 1 95 ? -16.959 12.607 -8.523 1.00 83.62 95 LEU A O 1
ATOM 769 N N . PHE A 1 96 ? -15.362 11.640 -7.281 1.00 81.69 96 PHE A N 1
ATOM 770 C CA . PHE A 1 96 ? -16.233 11.277 -6.164 1.00 81.69 96 PHE A CA 1
ATOM 771 C C . PHE A 1 96 ? -16.361 12.402 -5.130 1.00 81.69 96 PHE A C 1
ATOM 773 O O . PHE A 1 96 ? -17.416 12.560 -4.517 1.00 81.69 96 PHE A O 1
ATOM 780 N N . ALA A 1 97 ? -15.332 13.239 -4.976 1.00 78.19 97 ALA A N 1
ATOM 781 C CA . ALA A 1 97 ? -15.345 14.363 -4.040 1.00 78.19 97 ALA A CA 1
ATOM 782 C C . ALA A 1 97 ? -16.391 15.437 -4.400 1.00 78.19 97 ALA A C 1
ATOM 784 O O . ALA A 1 97 ? -16.955 16.084 -3.515 1.00 78.19 97 ALA A O 1
ATOM 785 N N . LEU A 1 98 ? -16.680 15.626 -5.691 1.00 66.44 98 LEU A N 1
ATOM 786 C CA . LEU A 1 98 ? -17.700 16.574 -6.157 1.00 66.44 98 LEU A CA 1
ATOM 787 C C . LEU A 1 98 ? -19.129 16.014 -6.070 1.00 66.44 98 LEU A C 1
ATOM 789 O O . LEU A 1 98 ? -20.085 16.787 -5.991 1.00 66.44 98 LEU A O 1
ATOM 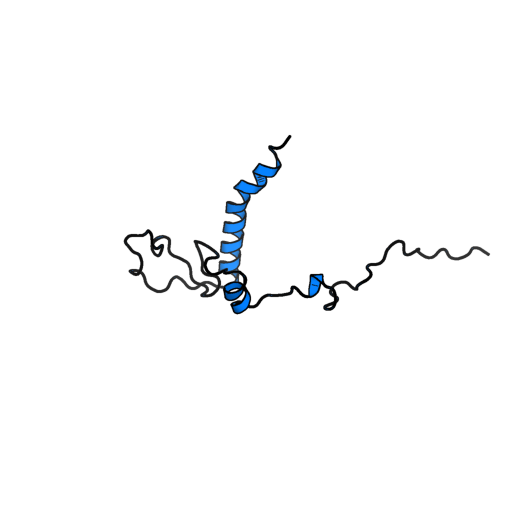793 N N . HIS A 1 99 ? -19.284 14.690 -6.013 1.00 59.00 99 HIS A N 1
ATOM 794 C CA . HIS A 1 99 ? -20.593 14.039 -5.922 1.00 59.00 99 HIS A CA 1
ATOM 795 C C . HIS A 1 99 ? -21.284 14.276 -4.566 1.00 59.00 99 HIS A C 1
ATOM 797 O O . HIS A 1 99 ? -22.507 14.286 -4.489 1.00 59.00 99 HIS A O 1
ATOM 803 N N . ALA A 1 100 ? -20.525 14.579 -3.506 1.00 55.66 100 ALA A N 1
ATOM 804 C CA . ALA A 1 100 ? -21.069 14.925 -2.187 1.00 55.66 100 ALA A CA 1
ATOM 805 C C . ALA A 1 100 ? -21.733 16.318 -2.117 1.00 55.66 100 ALA A C 1
ATOM 807 O O . ALA A 1 100 ? -22.280 16.683 -1.080 1.00 55.66 100 ALA A O 1
ATOM 808 N N . ARG A 1 101 ? -21.662 17.124 -3.189 1.00 50.38 101 ARG A N 1
ATOM 809 C CA . ARG A 1 101 ? -22.125 18.524 -3.195 1.00 50.38 101 ARG A CA 1
ATOM 810 C C . ARG A 1 101 ? -23.395 18.781 -4.013 1.00 50.38 101 ARG A C 1
ATOM 812 O O . ARG A 1 101 ? -23.840 19.920 -4.057 1.00 50.38 101 ARG A O 1
ATOM 819 N N . THR A 1 102 ? -23.955 17.766 -4.674 1.00 50.41 102 THR A N 1
ATOM 820 C CA . THR A 1 102 ? -25.082 17.929 -5.619 1.00 50.41 102 THR A CA 1
ATOM 821 C C . THR A 1 102 ? -26.362 17.190 -5.225 1.00 50.41 102 THR A C 1
ATOM 823 O O . THR A 1 102 ? -27.338 17.237 -5.965 1.00 50.41 102 THR A O 1
ATOM 826 N N . THR A 1 103 ? -26.413 16.584 -4.038 1.00 51.28 103 THR A N 1
ATOM 827 C CA . THR A 1 103 ? -27.665 16.103 -3.435 1.00 51.28 103 THR A CA 1
ATOM 828 C C . THR A 1 103 ? -28.143 17.092 -2.366 1.00 51.28 103 THR A C 1
ATOM 830 O O . THR A 1 103 ? -27.937 16.873 -1.170 1.00 51.28 103 THR A O 1
ATOM 833 N N . CYS A 1 104 ? -28.734 18.203 -2.804 1.00 44.91 104 CYS A N 1
ATOM 834 C CA . CYS A 1 104 ? -29.596 19.070 -1.998 1.00 44.91 104 CYS A CA 1
ATOM 835 C C . CYS A 1 104 ? -30.900 19.292 -2.760 1.00 44.91 104 CYS A C 1
ATOM 837 O O . CYS A 1 104 ? -30.809 19.523 -3.987 1.00 44.91 104 CYS A O 1
#

pLDDT: mean 80.15, std 13.14, range [44.91, 96.19]

Foldseek 3Di:
DDDDDDDDCPDDDPDDDLPCPPPVNVPDDDDPCCCCPVVVCQPLDCAADLVQQFGHDPCCPPPHPCNPVDDTGDHHDNVVRVVVSVVVCVVVCVVVVCVVPPPD